Protein AF-A0AAW2CLA1-F1 (afdb_monomer_lite)

pLDDT: mean 70.25, std 22.62, range [31.25, 95.94]

InterPro domains:
  IPR007741 Ribosomal protein/NADH dehydrogenase domain [SM00916] (18-81)
  IPR036249 Thioredoxin-like superfamily [SSF52833] (8-80)
  IPR039927 Large ribosomal subunit protein mL43 [PTHR21396] (4-108)

Structure (mmCIF, N/CA/C/O backbone):
data_AF-A0AAW2CLA1-F1
#
_entry.id   AF-A0AAW2CLA1-F1
#
loop_
_atom_site.group_PDB
_atom_site.id
_atom_site.type_symbol
_atom_site.label_atom_id
_atom_site.label_alt_id
_atom_site.label_comp_id
_atom_site.label_asym_id
_atom_site.label_entity_id
_atom_site.label_seq_id
_atom_site.pdbx_PDB_ins_code
_atom_site.Cartn_x
_atom_site.Cartn_y
_atom_site.Cartn_z
_atom_site.occupancy
_atom_site.B_iso_or_equiv
_atom_site.auth_seq_id
_atom_site.auth_comp_id
_atom_site.auth_asym_id
_atom_site.auth_atom_id
_atom_site.pdbx_PDB_model_num
ATOM 1 N N . MET A 1 1 ? -5.647 -4.558 3.195 1.00 75.75 1 MET A N 1
ATOM 2 C CA . MET A 1 1 ? -6.480 -4.652 4.402 1.00 75.75 1 MET A CA 1
ATOM 3 C C . MET A 1 1 ? -7.899 -4.463 3.924 1.00 75.75 1 MET A C 1
ATOM 5 O O . MET A 1 1 ? -8.171 -3.478 3.249 1.00 75.75 1 MET A O 1
ATOM 9 N N . ALA A 1 2 ? -8.755 -5.448 4.166 1.00 82.81 2 ALA A N 1
ATOM 10 C CA . ALA A 1 2 ? -10.138 -5.416 3.717 1.00 82.81 2 ALA A CA 1
ATOM 11 C C . ALA A 1 2 ? -11.034 -4.943 4.868 1.00 82.81 2 ALA A C 1
ATOM 13 O O . ALA A 1 2 ? -10.837 -5.348 6.014 1.00 82.81 2 ALA A O 1
ATOM 14 N N . LEU A 1 3 ? -12.011 -4.090 4.574 1.00 86.94 3 LEU A N 1
ATOM 15 C CA . LEU A 1 3 ? -13.031 -3.687 5.537 1.00 86.94 3 LEU A CA 1
ATOM 16 C C . LEU A 1 3 ? -14.281 -4.520 5.260 1.00 86.94 3 LEU A C 1
ATOM 18 O O . LEU A 1 3 ? -14.813 -4.469 4.156 1.00 86.94 3 LEU A O 1
ATOM 22 N N . ARG A 1 4 ? -14.726 -5.312 6.246 1.00 89.50 4 ARG A N 1
ATOM 23 C CA . ARG A 1 4 ? -15.859 -6.253 6.099 1.00 89.50 4 ARG A CA 1
ATOM 24 C C . ARG A 1 4 ? -15.689 -7.228 4.917 1.00 89.50 4 ARG A C 1
ATOM 26 O O . ARG A 1 4 ? -16.639 -7.507 4.202 1.00 89.50 4 ARG A O 1
ATOM 33 N N . GLY A 1 5 ? -14.461 -7.696 4.681 1.00 88.56 5 GLY A N 1
ATOM 34 C CA . GLY A 1 5 ? -14.142 -8.597 3.564 1.00 88.56 5 GLY A CA 1
ATOM 35 C C . GLY A 1 5 ? -13.999 -7.915 2.198 1.00 88.56 5 GLY A C 1
ATOM 36 O O . GLY A 1 5 ? -13.593 -8.571 1.247 1.00 88.56 5 GLY A O 1
ATOM 37 N N . VAL A 1 6 ? -14.243 -6.603 2.099 1.00 89.25 6 VAL A N 1
ATOM 38 C CA . VAL A 1 6 ? -14.122 -5.843 0.846 1.00 89.25 6 VAL A CA 1
ATOM 39 C C . VAL A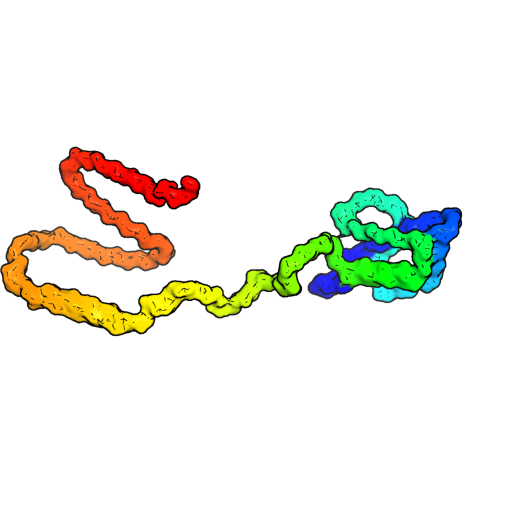 1 6 ? -12.822 -5.046 0.806 1.00 89.25 6 VAL A C 1
ATOM 41 O O . VAL A 1 6 ? -12.484 -4.293 1.730 1.00 89.25 6 VAL A O 1
ATOM 44 N N . TRP A 1 7 ? -12.097 -5.179 -0.297 1.00 88.62 7 TRP A N 1
ATOM 45 C CA . TRP A 1 7 ? -10.878 -4.427 -0.562 1.00 88.62 7 TRP A CA 1
ATOM 46 C C . TRP A 1 7 ? -11.204 -2.982 -0.910 1.00 88.62 7 TRP A C 1
ATOM 48 O O . TRP A 1 7 ? -12.094 -2.710 -1.705 1.00 88.62 7 TRP A O 1
ATOM 58 N N . GLN A 1 8 ? -10.501 -2.049 -0.269 1.00 89.50 8 GLN A N 1
ATOM 59 C CA . GLN A 1 8 ? -10.779 -0.620 -0.432 1.00 89.50 8 GLN A CA 1
ATOM 60 C C . GLN A 1 8 ? -10.019 -0.008 -1.614 1.00 89.50 8 GLN A C 1
ATOM 62 O O . GLN A 1 8 ? -10.486 0.958 -2.207 1.00 89.50 8 GLN A O 1
ATOM 67 N N . LEU A 1 9 ? -8.859 -0.569 -1.969 1.00 89.38 9 LEU A N 1
ATOM 68 C CA . LEU A 1 9 ? -8.102 -0.127 -3.134 1.00 89.38 9 LEU A CA 1
ATOM 69 C C . LEU A 1 9 ? -8.745 -0.699 -4.404 1.00 89.38 9 LEU A C 1
ATOM 71 O O . LEU A 1 9 ? -8.671 -1.903 -4.634 1.00 89.38 9 LEU A O 1
ATOM 75 N N . GLN A 1 10 ? -9.360 0.172 -5.203 1.00 88.62 10 GLN A N 1
ATOM 76 C CA . GLN A 1 10 ? -10.031 -0.196 -6.456 1.00 88.62 10 GLN A CA 1
ATOM 77 C C . GLN A 1 10 ? -9.107 -0.067 -7.666 1.00 88.62 10 GLN A C 1
ATOM 79 O O . GLN A 1 10 ? -9.041 -0.972 -8.492 1.00 88.62 10 GLN A O 1
ATOM 84 N N . LYS A 1 11 ? -8.368 1.045 -7.740 1.00 89.88 11 LYS A N 1
ATOM 85 C CA . LYS A 1 11 ? -7.500 1.377 -8.865 1.00 89.88 11 LYS A CA 1
ATOM 86 C C . LYS A 1 11 ? -6.097 1.722 -8.379 1.00 89.88 11 LYS A C 1
ATOM 88 O O . LYS A 1 11 ? -5.941 2.535 -7.467 1.00 89.88 11 LYS A O 1
ATOM 93 N N . LEU A 1 12 ? -5.085 1.108 -8.984 1.00 90.69 12 LEU A N 1
ATOM 94 C CA . LEU A 1 12 ? -3.679 1.461 -8.811 1.00 90.69 12 LEU A CA 1
ATOM 95 C C . LEU A 1 12 ? -3.179 2.101 -10.102 1.00 90.69 12 LEU A C 1
ATOM 97 O O . LEU A 1 12 ? -3.152 1.462 -11.151 1.00 90.69 12 LEU A O 1
ATOM 101 N N . VAL A 1 13 ? -2.782 3.364 -10.010 1.00 89.25 13 VAL A N 1
ATOM 102 C CA . VAL A 1 13 ? -2.288 4.135 -11.149 1.00 89.25 13 VAL A CA 1
ATOM 103 C C . VAL A 1 13 ? -0.774 4.228 -11.058 1.00 89.25 13 VAL A C 1
ATOM 105 O O . VAL A 1 13 ? -0.243 4.673 -10.039 1.00 89.25 13 VAL A O 1
ATOM 108 N N . VAL A 1 14 ? -0.082 3.800 -12.110 1.00 89.06 14 VAL A N 1
ATOM 109 C CA . VAL A 1 14 ? 1.377 3.885 -12.204 1.00 89.06 14 VAL A CA 1
ATOM 110 C C . VAL A 1 14 ? 1.752 4.866 -13.305 1.00 89.06 14 VAL A C 1
ATOM 112 O O . VAL A 1 14 ? 1.494 4.621 -14.480 1.00 89.06 14 VAL A O 1
ATOM 115 N N . SER A 1 15 ? 2.403 5.957 -12.909 1.00 87.12 15 SER A N 1
ATOM 116 C CA . SER A 1 15 ? 2.932 6.971 -13.821 1.00 87.12 15 SER A CA 1
ATOM 117 C C . SER A 1 15 ? 4.446 6.836 -13.910 1.00 87.12 15 SER A C 1
ATOM 119 O O . SER A 1 15 ? 5.140 6.904 -12.893 1.00 87.12 15 SER A O 1
ATOM 121 N N . TYR A 1 16 ? 4.971 6.677 -15.120 1.00 88.31 16 TYR A N 1
ATOM 122 C CA . TYR A 1 16 ? 6.406 6.613 -15.380 1.00 88.31 16 TYR A CA 1
ATOM 123 C C . TYR A 1 16 ? 6.752 7.375 -16.664 1.00 88.31 16 TYR A C 1
ATOM 125 O O . TYR A 1 16 ? 5.874 7.757 -17.432 1.00 88.31 16 TYR A O 1
ATOM 133 N N . SER A 1 17 ? 8.041 7.640 -16.862 1.00 85.50 17 SER A N 1
ATOM 134 C CA . SER A 1 17 ? 8.585 8.200 -18.101 1.00 85.50 17 SER A CA 1
ATOM 135 C C . SER A 1 17 ? 9.447 7.148 -18.784 1.00 85.50 17 SER A C 1
ATOM 137 O O . SER A 1 17 ? 10.126 6.401 -18.079 1.00 85.50 17 SER A O 1
ATOM 139 N N . ASP A 1 18 ? 9.496 7.126 -20.115 1.00 85.56 18 ASP A N 1
ATOM 140 C CA . ASP A 1 18 ? 10.386 6.225 -20.871 1.00 85.56 18 ASP A CA 1
ATOM 141 C C . ASP A 1 18 ? 11.835 6.728 -20.899 1.00 85.56 18 ASP A C 1
ATOM 143 O O . ASP A 1 18 ? 12.788 5.953 -20.958 1.00 85.56 18 ASP A O 1
ATOM 147 N N . TRP A 1 19 ? 12.006 8.047 -20.783 1.00 81.12 19 TRP A N 1
ATOM 148 C CA . TRP A 1 19 ? 13.299 8.719 -20.807 1.00 81.12 19 TRP A CA 1
ATOM 149 C C . TRP A 1 19 ? 13.674 9.259 -19.417 1.00 81.12 19 TRP A C 1
ATOM 151 O O . TRP A 1 19 ? 12.828 9.779 -18.681 1.00 81.12 19 TRP A O 1
ATOM 161 N N . GLY A 1 20 ? 14.947 9.102 -19.037 1.00 81.19 20 GLY A N 1
ATOM 162 C CA . GLY A 1 20 ? 15.507 9.529 -17.747 1.00 81.19 20 GLY A CA 1
ATOM 163 C C . GLY A 1 20 ? 15.826 8.380 -16.781 1.00 81.19 20 GLY A C 1
ATOM 164 O O . GLY A 1 20 ? 15.191 7.329 -16.807 1.00 81.19 20 GLY A O 1
ATOM 165 N N . GLY A 1 21 ? 16.829 8.573 -15.919 1.00 88.50 21 GLY A N 1
ATOM 166 C CA . GLY A 1 21 ? 17.267 7.551 -14.955 1.00 88.50 21 GLY A CA 1
ATOM 167 C C . GLY A 1 21 ? 16.386 7.444 -13.709 1.00 88.50 21 GLY A C 1
ATOM 168 O O . GLY A 1 21 ? 16.402 6.427 -13.021 1.00 88.50 21 GLY A O 1
ATOM 169 N N . SER A 1 22 ? 15.588 8.471 -13.418 1.00 88.00 22 SER A N 1
ATOM 170 C CA . SER A 1 22 ? 14.876 8.557 -12.146 1.00 88.00 22 SER A CA 1
ATOM 171 C C . SER A 1 22 ? 13.662 7.645 -12.013 1.00 88.00 22 SER A C 1
ATOM 173 O O . SER A 1 22 ? 13.245 7.331 -10.899 1.00 88.00 22 SER A O 1
ATOM 175 N N . SER A 1 23 ? 13.122 7.191 -13.141 1.00 89.56 23 SER A N 1
ATOM 176 C CA . SER A 1 23 ? 12.046 6.204 -13.235 1.00 89.56 23 SER A CA 1
ATOM 177 C C . SER A 1 23 ? 12.566 4.783 -13.500 1.00 89.56 23 SER A C 1
ATOM 179 O O . SER A 1 23 ? 11.776 3.884 -13.776 1.00 89.56 23 SER A O 1
ATOM 181 N N . ARG A 1 24 ? 13.880 4.533 -13.374 1.00 92.50 24 ARG A N 1
ATOM 182 C CA . ARG A 1 24 ? 14.476 3.203 -13.599 1.00 92.50 24 ARG A CA 1
ATOM 183 C C . ARG A 1 24 ? 13.833 2.113 -12.733 1.00 92.50 24 ARG A C 1
ATOM 185 O O . ARG A 1 24 ? 13.487 1.059 -13.253 1.00 92.50 24 ARG A O 1
ATOM 192 N N . GLY A 1 25 ? 13.640 2.374 -11.440 1.00 93.38 25 GLY A N 1
ATOM 193 C CA . GLY A 1 25 ? 13.074 1.380 -10.523 1.00 93.38 25 GLY A CA 1
ATOM 194 C C . GLY A 1 25 ? 11.611 1.048 -10.791 1.00 93.38 25 GLY A C 1
ATOM 195 O O . GLY A 1 25 ? 11.231 -0.117 -10.726 1.00 93.38 25 GLY A O 1
ATOM 196 N N . ILE A 1 26 ? 10.795 2.043 -11.163 1.00 93.38 26 ILE A N 1
ATOM 197 C CA . ILE A 1 26 ? 9.386 1.796 -11.493 1.00 93.38 26 ILE A CA 1
ATOM 198 C C . ILE A 1 26 ? 9.243 1.002 -12.798 1.00 93.38 26 ILE A C 1
ATOM 200 O O . ILE A 1 26 ? 8.400 0.114 -12.860 1.00 93.38 26 ILE A O 1
ATOM 204 N N . ARG A 1 27 ? 10.101 1.239 -13.803 1.00 92.50 27 ARG A N 1
ATOM 205 C CA . ARG A 1 27 ? 10.125 0.423 -15.032 1.00 92.50 27 ARG A CA 1
ATOM 206 C C . ARG A 1 27 ? 10.496 -1.027 -14.732 1.00 92.50 27 ARG A C 1
ATOM 208 O O . ARG A 1 27 ? 9.766 -1.930 -15.122 1.00 92.50 27 ARG A O 1
ATOM 215 N N . ALA A 1 28 ? 11.559 -1.239 -13.953 1.00 94.19 28 ALA A N 1
ATOM 216 C CA . ALA A 1 28 ? 11.955 -2.579 -13.524 1.00 94.19 28 ALA A CA 1
ATOM 217 C C . ALA A 1 28 ? 10.824 -3.286 -12.754 1.00 94.19 28 ALA A C 1
ATOM 219 O O . ALA A 1 28 ? 10.541 -4.453 -13.004 1.00 94.19 28 ALA A O 1
ATOM 220 N N . PHE A 1 29 ? 10.115 -2.568 -11.874 1.00 94.88 29 PHE A N 1
ATOM 221 C CA . PHE A 1 29 ? 8.944 -3.088 -11.163 1.00 94.88 29 PHE A CA 1
ATOM 222 C C . PHE A 1 29 ? 7.799 -3.489 -12.107 1.00 94.88 29 PHE A C 1
ATOM 224 O O . PHE A 1 29 ? 7.139 -4.502 -11.863 1.00 94.88 29 PHE A O 1
ATOM 231 N N . MET A 1 30 ? 7.548 -2.715 -13.168 1.00 92.69 30 MET A N 1
ATOM 232 C CA . MET A 1 30 ? 6.506 -3.028 -14.151 1.00 92.69 30 MET A CA 1
ATOM 233 C C . MET A 1 30 ? 6.783 -4.328 -14.906 1.00 92.69 30 MET A C 1
ATOM 235 O O . MET A 1 30 ? 5.845 -5.073 -15.181 1.00 92.69 30 MET A O 1
ATOM 239 N N . GLU A 1 31 ? 8.047 -4.601 -15.214 1.00 92.38 31 GLU A N 1
ATOM 240 C CA . GLU A 1 31 ? 8.459 -5.810 -15.929 1.00 92.38 31 GLU A CA 1
ATOM 241 C C . GLU A 1 31 ? 8.467 -7.040 -15.014 1.00 92.38 31 GLU A C 1
ATOM 243 O O . GLU A 1 31 ? 7.948 -8.090 -15.388 1.00 92.38 31 GLU A O 1
ATOM 248 N N . SER A 1 32 ? 9.018 -6.922 -13.800 1.00 93.81 32 SER A N 1
ATOM 249 C CA . SER A 1 32 ? 9.245 -8.080 -12.927 1.00 93.81 32 SER A CA 1
ATOM 250 C C . SER A 1 32 ? 8.087 -8.378 -11.971 1.00 93.81 32 SER A C 1
ATOM 252 O O . SER A 1 32 ? 7.646 -9.520 -11.842 1.00 93.81 32 SER A O 1
ATOM 254 N N . HIS A 1 33 ? 7.591 -7.366 -11.260 1.00 93.62 33 HIS A N 1
ATOM 255 C CA . HIS A 1 33 ? 6.754 -7.562 -10.075 1.00 93.62 33 HIS A CA 1
ATOM 256 C C . HIS A 1 33 ? 5.276 -7.261 -10.312 1.00 93.62 33 HIS A C 1
ATOM 258 O O . HIS A 1 33 ? 4.417 -7.866 -9.665 1.00 93.62 33 HIS A O 1
ATOM 264 N N . LEU A 1 34 ? 4.958 -6.341 -11.222 1.00 92.56 34 LEU A N 1
ATOM 265 C CA . LEU A 1 34 ? 3.585 -5.928 -11.506 1.00 92.56 34 LEU A CA 1
ATOM 266 C C . LEU A 1 34 ? 2.696 -7.071 -12.041 1.00 92.56 34 LEU A C 1
ATOM 268 O O . LEU A 1 34 ? 1.556 -7.158 -11.575 1.00 92.56 34 LEU A O 1
ATOM 272 N N . PRO A 1 35 ? 3.161 -7.981 -12.927 1.00 93.31 35 PRO A N 1
ATOM 273 C CA . PRO A 1 35 ? 2.363 -9.129 -13.368 1.00 93.31 35 PRO A CA 1
ATOM 274 C C . PRO A 1 35 ? 1.985 -10.049 -12.199 1.00 93.31 35 PRO A C 1
ATOM 276 O O . PRO A 1 35 ? 0.804 -10.286 -11.946 1.00 93.31 35 PRO A O 1
ATOM 279 N N . ALA A 1 36 ? 2.970 -10.445 -11.387 1.00 93.81 36 ALA A N 1
ATOM 280 C CA . ALA A 1 36 ? 2.746 -11.261 -10.193 1.00 93.81 36 ALA A CA 1
ATOM 281 C C . ALA A 1 36 ? 1.858 -10.552 -9.152 1.00 93.81 36 ALA A C 1
ATOM 283 O O . ALA A 1 36 ? 1.112 -11.187 -8.403 1.00 93.81 36 ALA A O 1
ATOM 284 N N . PHE A 1 37 ? 1.925 -9.220 -9.076 1.00 93.19 37 PHE A N 1
ATOM 285 C CA . PHE A 1 37 ? 1.074 -8.432 -8.189 1.00 93.19 37 PHE A CA 1
ATOM 286 C C . PHE A 1 37 ? -0.393 -8.412 -8.646 1.00 93.19 37 PHE A C 1
ATOM 288 O O . PHE A 1 37 ? -1.286 -8.480 -7.794 1.00 93.19 37 PHE A O 1
ATOM 295 N N . LYS A 1 38 ? -0.640 -8.362 -9.963 1.00 92.25 38 LYS A N 1
ATOM 296 C CA . LYS A 1 38 ? -1.980 -8.457 -10.568 1.00 92.25 38 LYS A CA 1
ATOM 297 C C . LYS A 1 38 ? -2.611 -9.823 -10.329 1.00 92.25 38 LYS A C 1
ATOM 299 O O . LYS A 1 38 ? -3.744 -9.887 -9.864 1.00 92.25 38 LYS A O 1
ATOM 304 N N . GLU A 1 39 ? -1.864 -10.900 -10.558 1.00 93.25 39 GLU A N 1
ATOM 305 C CA . GLU A 1 39 ? -2.345 -12.271 -10.331 1.00 93.25 39 GLU A CA 1
ATOM 306 C C . GLU A 1 39 ? -2.783 -12.494 -8.878 1.00 93.25 39 GLU A C 1
ATOM 308 O O . GLU A 1 39 ? -3.827 -13.086 -8.611 1.00 93.25 39 GLU A O 1
ATOM 313 N N . LYS A 1 40 ? -2.030 -11.943 -7.919 1.00 92.44 40 LYS A N 1
ATOM 314 C CA . LYS A 1 40 ? -2.370 -12.014 -6.489 1.00 92.44 40 LYS A CA 1
ATOM 315 C C . LYS A 1 40 ? -3.583 -11.163 -6.100 1.00 92.44 40 LYS A C 1
ATOM 317 O O . LYS A 1 40 ? -4.134 -11.361 -5.017 1.00 92.44 40 LYS A O 1
ATOM 322 N N . ASN A 1 41 ? -3.969 -10.181 -6.913 1.00 91.62 41 ASN A N 1
ATOM 323 C CA . ASN A 1 41 ? -5.036 -9.231 -6.598 1.00 91.62 41 ASN A CA 1
ATOM 324 C C . ASN A 1 41 ? -5.932 -8.997 -7.832 1.00 91.62 41 ASN A C 1
ATOM 326 O O . ASN A 1 41 ? -5.942 -7.888 -8.365 1.00 91.62 41 ASN A O 1
ATOM 330 N N . PRO A 1 42 ? -6.732 -9.994 -8.259 1.00 88.94 42 PRO A N 1
ATOM 331 C CA . PRO A 1 42 ? -7.532 -9.906 -9.489 1.00 88.94 42 PRO A CA 1
ATOM 332 C C . PRO A 1 42 ? -8.612 -8.813 -9.456 1.00 88.94 42 PRO A C 1
ATOM 334 O O . PRO A 1 42 ? -9.077 -8.353 -10.487 1.00 88.94 42 PRO A O 1
ATOM 337 N N . GLN A 1 43 ? -9.006 -8.375 -8.263 1.00 88.00 43 GLN A N 1
ATOM 338 C CA . GLN A 1 43 ? -9.971 -7.294 -8.039 1.00 88.00 43 GLN A CA 1
ATOM 339 C C . GLN A 1 43 ? -9.425 -5.876 -8.270 1.00 88.00 43 GLN A C 1
ATOM 341 O O . GLN A 1 43 ? -10.192 -4.920 -8.211 1.00 88.00 43 GLN A O 1
ATOM 346 N N . LEU A 1 44 ? -8.107 -5.722 -8.419 1.00 87.69 44 LEU A N 1
ATOM 347 C CA . LEU A 1 44 ? -7.459 -4.421 -8.541 1.00 87.69 44 LEU A CA 1
ATOM 348 C C . LEU A 1 44 ? -7.327 -4.043 -10.017 1.00 87.69 44 LEU A C 1
ATOM 350 O O . LEU A 1 44 ? -6.625 -4.717 -10.771 1.00 87.69 44 LEU A O 1
ATOM 354 N N . GLU A 1 45 ? -7.915 -2.917 -10.411 1.00 87.06 45 GLU A N 1
ATOM 355 C CA . GLU A 1 45 ? -7.650 -2.320 -11.718 1.00 87.06 45 GLU A CA 1
ATOM 356 C C . GLU A 1 45 ? -6.282 -1.629 -11.674 1.00 87.06 45 GLU A C 1
ATOM 358 O O . GLU A 1 45 ? -6.069 -0.694 -10.904 1.00 87.06 45 GLU A O 1
ATOM 363 N N . VAL A 1 46 ? -5.325 -2.080 -12.483 1.00 84.81 46 VAL A N 1
ATOM 364 C CA . VAL A 1 46 ? -4.023 -1.408 -12.597 1.00 84.81 46 VAL A CA 1
ATOM 365 C C . VAL A 1 46 ? -3.968 -0.683 -13.932 1.00 84.81 46 VAL A C 1
ATOM 367 O O . VAL A 1 46 ? -3.945 -1.335 -14.977 1.00 84.81 46 VAL A O 1
ATOM 370 N N . ALA A 1 47 ? -3.915 0.645 -13.884 1.00 81.25 47 ALA A N 1
ATOM 371 C CA . ALA A 1 47 ? -3.828 1.503 -15.059 1.00 81.25 47 ALA A CA 1
ATOM 372 C C . ALA A 1 47 ? -2.463 2.196 -15.130 1.00 81.25 47 ALA A C 1
ATOM 374 O O . ALA A 1 47 ? -1.918 2.651 -14.122 1.00 81.25 47 ALA A O 1
ATOM 375 N N . THR A 1 48 ? -1.924 2.302 -16.337 1.00 75.25 48 THR A N 1
ATOM 376 C CA . THR A 1 48 ? -0.720 3.077 -16.649 1.00 75.25 48 THR A CA 1
ATOM 377 C C . THR A 1 48 ? -1.155 4.381 -17.302 1.00 75.25 48 THR A C 1
ATOM 379 O O . THR A 1 48 ? -1.137 4.512 -18.521 1.00 75.25 48 THR A O 1
ATOM 382 N N . GLU A 1 49 ? -1.647 5.322 -16.502 1.00 71.50 49 GLU A N 1
ATOM 383 C CA . GLU A 1 49 ? -2.171 6.596 -16.998 1.00 71.50 49 GLU A CA 1
ATOM 384 C C . GLU A 1 49 ? -1.712 7.752 -16.114 1.00 71.50 49 GLU A C 1
ATOM 386 O O . GLU A 1 49 ? -1.576 7.616 -14.900 1.00 71.50 49 GLU A O 1
ATOM 391 N N . LEU A 1 50 ? -1.540 8.928 -16.714 1.00 54.91 50 LEU A N 1
ATOM 392 C CA . LEU A 1 50 ? -1.360 10.173 -15.977 1.00 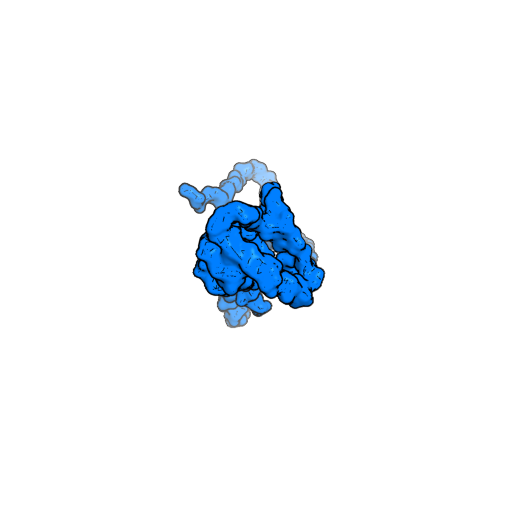54.91 50 LEU A CA 1
ATOM 393 C C . LEU A 1 50 ? -2.737 10.713 -15.556 1.00 54.91 50 LEU A C 1
ATOM 395 O O . LEU A 1 50 ? -3.301 11.581 -16.219 1.00 54.91 50 LEU A O 1
ATOM 399 N N . ILE A 1 51 ? -3.304 10.200 -14.463 1.00 54.88 51 ILE A N 1
ATOM 400 C CA . ILE A 1 51 ? -4.599 10.690 -13.968 1.00 54.88 51 ILE A CA 1
ATOM 401 C C . ILE A 1 51 ? -4.384 11.947 -13.117 1.00 54.88 51 ILE A C 1
ATOM 403 O O . ILE A 1 51 ? -3.660 11.934 -12.123 1.00 54.88 51 ILE A O 1
ATOM 407 N N . ARG A 1 52 ? -5.029 13.052 -13.507 1.00 48.72 52 ARG A N 1
ATOM 408 C CA . ARG A 1 52 ? -5.140 14.271 -12.695 1.00 48.72 52 ARG A CA 1
ATOM 409 C C . ARG A 1 52 ? -6.382 14.176 -11.796 1.00 48.72 52 ARG A C 1
ATOM 411 O O . ARG A 1 52 ? -7.475 14.516 -12.227 1.00 48.72 52 ARG A O 1
ATOM 418 N N . GLY A 1 53 ? -6.178 13.780 -10.540 1.00 46.69 53 GLY A N 1
ATOM 419 C CA . GLY A 1 53 ? -6.935 14.262 -9.379 1.00 46.69 53 GLY A CA 1
ATOM 420 C C . GLY A 1 53 ? -8.369 13.760 -9.187 1.00 46.69 53 GLY A C 1
ATOM 421 O O . GLY A 1 53 ? -9.327 14.476 -9.471 1.00 46.69 53 GLY A O 1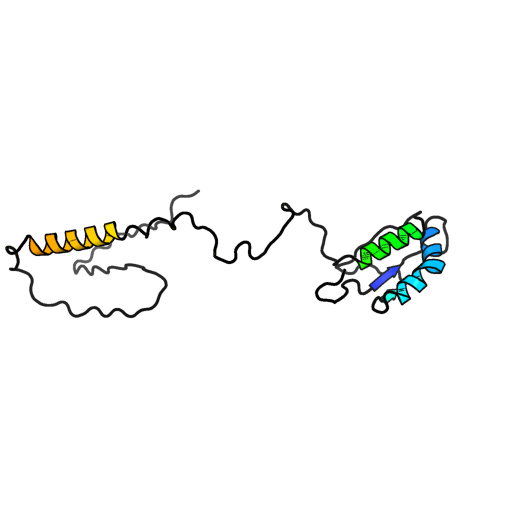
ATOM 422 N N . ASN A 1 54 ? -8.523 12.610 -8.535 1.00 51.59 54 ASN A N 1
ATOM 423 C CA . ASN A 1 54 ? -9.721 12.237 -7.780 1.00 51.59 54 ASN A CA 1
ATOM 424 C C . ASN A 1 54 ? -9.627 12.631 -6.296 1.00 51.59 54 ASN A C 1
ATOM 426 O O . ASN A 1 54 ? -8.560 12.786 -5.705 1.00 51.59 54 ASN A O 1
ATOM 430 N N . LYS A 1 55 ? -10.796 12.752 -5.659 1.00 59.44 55 LYS A N 1
ATOM 431 C CA . LYS A 1 55 ? -10.972 13.347 -4.321 1.00 59.44 55 LYS A CA 1
ATOM 432 C C . LYS A 1 55 ? -10.378 12.538 -3.149 1.00 59.44 55 LYS A C 1
ATOM 434 O O . LYS A 1 55 ? -10.248 13.100 -2.069 1.00 59.44 55 LYS A O 1
ATOM 439 N N . ASN A 1 56 ? -10.000 11.269 -3.345 1.00 66.25 56 ASN A N 1
ATOM 440 C CA . ASN A 1 56 ? -9.462 10.375 -2.300 1.00 66.25 56 ASN A CA 1
ATOM 441 C C . ASN A 1 56 ? -8.178 9.646 -2.748 1.00 66.25 56 ASN A C 1
ATOM 443 O O . ASN A 1 56 ? -7.995 8.458 -2.477 1.00 66.25 56 ASN A O 1
ATOM 447 N N . GLU A 1 57 ? -7.295 10.334 -3.468 1.00 79.81 57 GLU A N 1
ATOM 448 C CA . GLU A 1 57 ? -6.046 9.746 -3.958 1.00 79.81 57 GLU A CA 1
ATOM 449 C C . GLU A 1 57 ? -4.928 9.800 -2.915 1.00 79.81 57 GLU A C 1
ATOM 451 O O . GLU A 1 57 ? -4.728 10.798 -2.223 1.00 79.81 57 GLU A O 1
ATOM 456 N N . TRP A 1 58 ? -4.170 8.708 -2.827 1.00 81.12 58 TRP A N 1
ATOM 457 C CA . TRP A 1 58 ? -2.919 8.649 -2.084 1.00 81.12 58 TRP A CA 1
ATOM 458 C C . TRP A 1 58 ? -1.780 8.619 -3.083 1.00 81.12 58 TRP A C 1
ATOM 460 O O . TRP A 1 58 ? -1.563 7.616 -3.760 1.00 81.12 58 TRP A O 1
ATOM 470 N N . VAL A 1 59 ? -1.060 9.731 -3.167 1.00 86.69 59 VAL A N 1
ATOM 471 C CA . VAL A 1 59 ? 0.066 9.873 -4.083 1.00 86.69 59 VAL A CA 1
ATOM 472 C C . VAL A 1 59 ? 1.350 9.588 -3.319 1.00 86.69 59 VAL A C 1
ATOM 474 O O . VAL A 1 59 ? 1.632 10.213 -2.297 1.00 86.69 59 VAL A O 1
ATOM 477 N N . VAL A 1 60 ? 2.127 8.629 -3.816 1.00 89.69 60 VAL A N 1
ATOM 478 C CA . VAL A 1 60 ? 3.453 8.300 -3.293 1.00 89.69 60 VAL A CA 1
ATOM 479 C C . VAL A 1 60 ? 4.464 8.557 -4.399 1.00 89.69 60 VAL A C 1
ATOM 481 O O . VAL A 1 60 ? 4.329 8.036 -5.503 1.00 89.69 60 VAL A O 1
ATOM 484 N N . CYS A 1 61 ? 5.477 9.368 -4.108 1.00 90.44 61 CYS A N 1
ATOM 485 C CA . CYS A 1 61 ? 6.580 9.603 -5.032 1.00 90.44 61 CYS A CA 1
ATOM 486 C C . CYS A 1 61 ? 7.545 8.414 -4.995 1.00 90.44 61 CYS A C 1
ATOM 488 O O . CYS A 1 61 ? 8.010 8.042 -3.922 1.00 90.44 61 CYS A O 1
ATOM 490 N N . VAL A 1 62 ? 7.882 7.867 -6.165 1.00 91.88 62 VAL A N 1
ATOM 491 C CA . VAL A 1 62 ? 8.723 6.662 -6.313 1.00 91.88 62 VAL A CA 1
ATOM 492 C C . VAL A 1 62 ? 10.025 6.973 -7.073 1.00 91.88 62 VAL A C 1
ATOM 494 O O . VAL A 1 62 ? 10.535 6.194 -7.873 1.00 91.88 62 VAL A O 1
ATOM 497 N N . LYS A 1 63 ? 10.544 8.191 -6.901 1.00 91.56 63 LYS A N 1
ATOM 498 C CA . LYS A 1 63 ? 11.710 8.682 -7.646 1.00 91.56 63 LYS A CA 1
ATOM 499 C C . LYS A 1 63 ? 12.987 8.015 -7.127 1.00 91.56 63 LYS A C 1
ATOM 501 O O . LYS A 1 63 ? 13.255 8.109 -5.936 1.00 91.56 63 LYS A O 1
ATOM 506 N N . ASN A 1 64 ? 13.797 7.446 -8.024 1.00 92.88 64 ASN A N 1
ATOM 507 C CA . ASN A 1 64 ? 15.086 6.805 -7.712 1.00 92.88 64 ASN A CA 1
ATOM 508 C C . ASN A 1 64 ? 15.007 5.656 -6.685 1.00 92.88 64 ASN A C 1
ATOM 510 O O . ASN A 1 64 ? 16.017 5.348 -6.063 1.00 92.88 64 ASN A O 1
ATOM 514 N N . MET A 1 65 ? 13.836 5.053 -6.489 1.00 94.62 65 MET A N 1
ATOM 515 C CA . MET A 1 65 ? 13.675 3.899 -5.600 1.00 94.62 65 MET A CA 1
ATOM 516 C C . MET A 1 65 ? 14.001 2.602 -6.331 1.00 94.62 65 MET A C 1
ATOM 518 O O . MET A 1 65 ? 13.905 2.546 -7.560 1.00 94.62 65 MET A O 1
ATOM 522 N N . ASP A 1 66 ? 14.330 1.561 -5.577 1.00 95.31 66 ASP A N 1
ATOM 523 C CA . ASP A 1 66 ? 14.515 0.214 -6.116 1.00 95.31 66 ASP A CA 1
ATOM 524 C C . ASP A 1 66 ? 13.167 -0.497 -6.341 1.00 95.31 66 ASP A C 1
ATOM 526 O O . ASP A 1 66 ? 12.175 -0.183 -5.673 1.00 95.31 66 ASP A O 1
ATOM 530 N N . PRO A 1 67 ? 13.085 -1.466 -7.275 1.00 95.50 67 PRO A N 1
ATOM 531 C CA . PRO A 1 67 ? 11.830 -2.150 -7.603 1.00 95.50 67 PRO A CA 1
ATOM 532 C C . PRO A 1 67 ? 11.183 -2.854 -6.396 1.00 95.50 67 PRO A C 1
ATOM 534 O O . PRO A 1 67 ? 9.954 -2.922 -6.306 1.00 95.50 67 PRO A O 1
ATOM 537 N N . GLU A 1 68 ? 11.982 -3.325 -5.437 1.00 95.56 68 GLU A N 1
ATOM 538 C CA . GLU A 1 68 ? 11.490 -3.932 -4.194 1.00 95.56 68 GLU A CA 1
ATOM 539 C C . GLU A 1 68 ? 10.841 -2.901 -3.258 1.00 95.56 68 GLU A C 1
ATOM 541 O O . GLU A 1 68 ? 9.787 -3.157 -2.668 1.00 95.56 68 GLU A O 1
ATOM 546 N N . GLU A 1 69 ? 11.416 -1.700 -3.163 1.00 95.50 69 GLU A N 1
ATOM 547 C CA . GLU A 1 69 ? 10.839 -0.597 -2.391 1.00 95.50 69 GLU A CA 1
ATOM 548 C C . GLU A 1 69 ? 9.515 -0.140 -3.010 1.00 95.50 69 GLU A C 1
ATOM 550 O O . GLU A 1 69 ? 8.529 0.091 -2.300 1.00 95.50 69 GLU A O 1
ATOM 555 N N . VAL A 1 70 ? 9.446 -0.088 -4.345 1.00 95.31 70 VAL A N 1
ATOM 556 C CA . VAL A 1 70 ? 8.199 0.183 -5.074 1.00 95.31 70 VAL A CA 1
ATOM 557 C C . VAL A 1 70 ? 7.127 -0.849 -4.723 1.00 95.31 70 VAL A C 1
ATOM 559 O O . VAL A 1 70 ? 5.989 -0.479 -4.417 1.00 95.31 70 VAL A O 1
ATOM 562 N N . LEU A 1 71 ? 7.483 -2.138 -4.706 1.00 94.94 71 LEU A N 1
ATOM 563 C CA . LEU A 1 71 ? 6.572 -3.216 -4.317 1.00 94.94 71 LEU A CA 1
ATOM 564 C C . LEU A 1 71 ? 6.084 -3.049 -2.876 1.00 94.94 71 LEU A C 1
ATOM 566 O O . LEU A 1 71 ? 4.895 -3.254 -2.596 1.00 94.94 71 LEU A O 1
ATOM 570 N N . LEU A 1 72 ? 6.965 -2.647 -1.960 1.00 95.94 72 LEU A N 1
ATOM 571 C CA . LEU A 1 72 ? 6.595 -2.358 -0.578 1.00 95.94 72 LEU A CA 1
ATOM 572 C C . LEU A 1 72 ? 5.574 -1.214 -0.511 1.00 95.94 72 LEU A C 1
ATOM 574 O O . LEU A 1 72 ? 4.571 -1.322 0.203 1.00 95.94 72 LEU A O 1
ATOM 578 N N . HIS A 1 73 ? 5.775 -0.143 -1.279 1.00 94.81 73 HIS A N 1
ATOM 579 C CA . HIS A 1 73 ? 4.825 0.966 -1.367 1.00 94.81 73 HIS A CA 1
ATOM 580 C C . HIS A 1 73 ? 3.484 0.546 -1.983 1.00 94.81 73 HIS A C 1
ATOM 582 O O . HIS A 1 73 ? 2.436 0.856 -1.409 1.00 94.81 73 HIS A O 1
ATOM 588 N N . ALA A 1 74 ? 3.487 -0.227 -3.071 1.00 93.50 74 ALA A N 1
ATOM 589 C CA . ALA A 1 74 ? 2.271 -0.780 -3.670 1.00 93.50 74 ALA A CA 1
ATOM 590 C C . ALA A 1 74 ? 1.507 -1.676 -2.677 1.00 93.50 74 ALA A C 1
ATOM 592 O O . ALA A 1 74 ? 0.285 -1.579 -2.535 1.00 93.50 74 ALA A O 1
ATOM 593 N N . THR A 1 75 ? 2.231 -2.488 -1.905 1.00 93.94 75 THR A N 1
ATOM 594 C CA . THR A 1 75 ? 1.658 -3.341 -0.855 1.00 93.94 75 THR A CA 1
ATOM 595 C C . THR A 1 75 ? 1.064 -2.512 0.283 1.00 93.94 75 THR A C 1
ATOM 597 O O . THR A 1 75 ? -0.020 -2.834 0.777 1.00 93.94 75 THR A O 1
ATOM 600 N N . ARG A 1 76 ? 1.720 -1.414 0.684 1.00 93.94 76 ARG A N 1
ATOM 601 C CA . ARG A 1 76 ? 1.186 -0.460 1.672 1.00 93.94 76 ARG A CA 1
ATOM 602 C C . ARG A 1 76 ? -0.103 0.191 1.179 1.00 93.94 76 ARG A C 1
ATOM 604 O O . ARG A 1 76 ? -1.066 0.219 1.940 1.00 93.94 76 ARG A O 1
ATOM 611 N N . LEU A 1 77 ? -0.155 0.637 -0.078 1.00 91.62 77 LEU A N 1
ATOM 612 C CA . LEU A 1 77 ? -1.360 1.221 -0.682 1.00 91.62 77 LEU A CA 1
ATOM 613 C C . LEU A 1 77 ? -2.509 0.213 -0.737 1.00 91.62 77 LEU A C 1
ATOM 615 O O . LEU A 1 77 ? -3.617 0.511 -0.298 1.00 91.62 77 LEU A O 1
ATOM 619 N N . ARG A 1 78 ? -2.231 -1.022 -1.161 1.00 91.75 78 ARG A N 1
ATOM 620 C CA . ARG A 1 78 ? -3.199 -2.131 -1.130 1.00 91.75 78 ARG A CA 1
ATOM 621 C C . ARG A 1 78 ? -3.666 -2.450 0.290 1.00 91.75 78 ARG A C 1
ATOM 623 O O . ARG A 1 78 ? -4.785 -2.924 0.510 1.00 91.75 78 ARG A O 1
ATOM 630 N N . ASN A 1 79 ? -2.807 -2.213 1.276 1.00 91.81 79 ASN A N 1
ATOM 631 C CA . ASN A 1 79 ? -3.130 -2.399 2.679 1.00 91.81 79 ASN A CA 1
ATOM 632 C C . ASN A 1 79 ? -3.795 -1.198 3.355 1.00 91.81 79 ASN A C 1
ATOM 634 O O . ASN A 1 79 ? -4.307 -1.366 4.459 1.00 91.81 79 ASN A O 1
ATOM 638 N N . ALA A 1 80 ? -3.872 -0.047 2.698 1.00 89.56 80 ALA A N 1
ATOM 639 C CA . ALA A 1 80 ? -4.528 1.132 3.234 1.00 89.56 80 ALA A CA 1
ATOM 640 C C . ALA A 1 80 ? -6.060 1.051 3.097 1.00 89.56 80 ALA A C 1
ATOM 642 O O . ALA A 1 80 ? -6.603 0.396 2.211 1.00 89.56 80 ALA A O 1
ATOM 643 N N . LEU A 1 81 ? -6.762 1.757 3.989 1.00 87.81 81 LEU A N 1
ATOM 644 C CA . LEU A 1 81 ? -8.223 1.915 3.947 1.00 87.81 81 LEU A CA 1
ATOM 645 C C . LEU A 1 81 ? -8.668 3.185 3.200 1.00 87.81 81 LEU A C 1
ATOM 647 O O . LEU A 1 81 ? -9.862 3.412 3.059 1.00 87.81 81 LEU A O 1
ATOM 651 N N . GLY A 1 82 ? -7.734 4.056 2.807 1.00 86.69 82 GLY A N 1
ATOM 652 C CA . GLY A 1 82 ? -8.031 5.336 2.150 1.00 86.69 82 GLY A CA 1
ATOM 653 C C . GLY A 1 82 ? -8.457 6.480 3.083 1.00 86.69 82 GLY A C 1
ATOM 654 O O . GLY A 1 82 ? -8.610 7.608 2.627 1.00 86.69 82 GLY A O 1
ATOM 655 N N . ARG A 1 83 ? -8.604 6.249 4.397 1.00 86.81 83 ARG A N 1
ATOM 656 C CA . ARG A 1 83 ? -8.919 7.309 5.378 1.00 86.81 83 ARG A CA 1
ATOM 657 C C . ARG A 1 83 ? -7.707 8.192 5.651 1.00 86.81 83 ARG A C 1
ATOM 659 O O . ARG A 1 83 ? -6.646 7.660 5.956 1.00 86.81 83 ARG A O 1
ATOM 666 N N . LYS A 1 84 ? -7.879 9.517 5.647 1.00 86.50 84 LYS A N 1
ATOM 667 C CA . LYS A 1 84 ? -6.810 10.475 5.973 1.00 86.50 84 LYS A CA 1
ATOM 668 C C . LYS A 1 84 ? -6.118 10.107 7.291 1.00 86.50 84 LYS A C 1
ATOM 670 O O . LYS A 1 84 ? -6.786 9.884 8.301 1.00 86.50 84 LYS A O 1
ATOM 675 N N . VAL A 1 85 ? -4.785 10.067 7.277 1.00 88.12 85 VAL A N 1
ATOM 676 C CA . VAL A 1 85 ? -3.990 9.843 8.490 1.00 88.12 85 VAL A CA 1
ATOM 677 C C . VAL A 1 85 ? -4.133 11.065 9.385 1.00 88.12 85 VAL A C 1
ATOM 679 O O . VAL A 1 85 ? -3.706 12.162 9.032 1.00 88.12 85 VAL A O 1
ATOM 682 N N . VAL A 1 86 ? -4.763 10.873 10.538 1.00 90.00 86 VAL A N 1
ATOM 683 C CA . VAL A 1 86 ? -4.934 11.900 11.565 1.00 90.00 86 VAL A CA 1
ATOM 684 C C . VAL A 1 86 ? -4.238 11.417 12.828 1.00 90.00 86 VAL A C 1
ATOM 686 O O . VAL A 1 86 ? -4.328 10.242 13.185 1.00 90.00 86 VAL A O 1
ATOM 689 N N . LYS A 1 87 ? -3.539 12.326 13.513 1.00 93.19 87 LYS A N 1
ATOM 690 C CA . LYS A 1 87 ? -2.955 12.039 14.822 1.00 93.19 87 LYS A CA 1
ATOM 691 C C . LYS A 1 87 ? -4.087 11.785 15.820 1.00 93.19 87 LYS A C 1
ATOM 693 O O . LYS A 1 87 ? -4.816 12.706 16.180 1.00 93.19 87 LYS A O 1
ATOM 698 N N . LEU A 1 88 ? -4.235 10.540 16.258 1.00 89.94 88 LEU A N 1
ATOM 699 C CA . LEU A 1 88 ? -5.164 10.187 17.329 1.00 89.94 88 LEU A CA 1
ATOM 700 C C . LEU A 1 88 ? -4.564 10.603 18.678 1.00 89.94 88 LEU A C 1
ATOM 702 O O . LEU A 1 88 ? -3.360 10.460 18.891 1.00 89.94 88 LEU A O 1
ATOM 706 N N . ARG A 1 89 ? -5.394 11.127 19.589 1.00 91.62 89 ARG A N 1
ATOM 707 C CA . ARG A 1 89 ? -4.959 11.472 20.958 1.00 91.62 89 ARG A CA 1
ATOM 708 C C . ARG A 1 89 ? -4.757 10.214 21.805 1.00 91.62 89 ARG A C 1
ATOM 710 O O . ARG A 1 89 ? -3.803 10.134 22.566 1.00 91.62 89 ARG A O 1
ATOM 717 N N . THR A 1 90 ? -5.642 9.235 21.641 1.00 92.56 90 THR A N 1
ATOM 718 C CA . THR A 1 90 ? -5.627 7.951 22.345 1.00 92.56 90 THR A CA 1
ATOM 719 C C . THR A 1 90 ? -5.345 6.806 21.375 1.00 92.56 90 THR A C 1
ATOM 721 O O . THR A 1 90 ? -5.681 6.874 20.193 1.00 92.56 90 THR A O 1
ATOM 724 N N . ARG A 1 91 ? -4.724 5.727 21.875 1.00 90.44 91 ARG A N 1
ATOM 725 C CA . ARG A 1 91 ? -4.440 4.519 21.076 1.00 90.44 91 ARG A CA 1
ATOM 726 C C . ARG A 1 91 ? -5.720 3.781 20.669 1.00 90.44 91 ARG A C 1
ATOM 728 O O . ARG A 1 91 ? -5.775 3.224 19.579 1.00 90.44 91 ARG A O 1
ATOM 735 N N . HIS A 1 92 ? -6.723 3.761 21.543 1.00 90.75 92 HIS A N 1
ATOM 736 C CA . HIS A 1 92 ? -8.008 3.113 21.308 1.00 90.75 92 HIS A CA 1
ATOM 737 C C . HIS A 1 92 ? -9.112 4.168 21.185 1.00 90.75 92 HIS A C 1
ATOM 739 O O . HIS A 1 92 ? -9.143 5.150 21.929 1.00 90.75 92 HIS A O 1
ATOM 745 N N . VAL A 1 93 ? -10.005 3.956 20.219 1.00 88.75 93 VAL A N 1
ATOM 746 C CA . VAL A 1 93 ? -11.216 4.754 20.019 1.00 88.75 93 VAL A CA 1
ATOM 747 C C . VAL A 1 93 ? -12.380 3.777 19.978 1.00 88.75 93 VAL A C 1
ATOM 749 O O . VAL A 1 93 ? -12.511 3.003 19.030 1.00 88.75 93 VAL A O 1
ATOM 752 N N . THR A 1 94 ? -13.214 3.812 21.011 1.00 91.69 94 THR A N 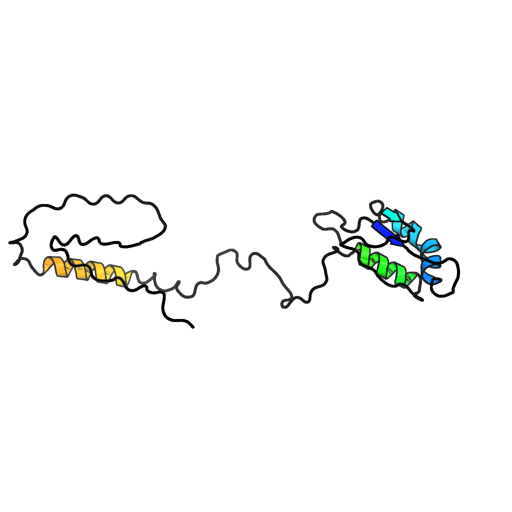1
ATOM 753 C CA . THR A 1 94 ? -14.382 2.940 21.141 1.00 91.69 94 THR A CA 1
ATOM 754 C C . THR A 1 94 ? -15.629 3.810 21.151 1.00 91.69 94 THR A C 1
ATOM 756 O O . THR A 1 94 ? -15.684 4.800 21.871 1.00 91.69 94 THR A O 1
ATOM 759 N N . LYS A 1 95 ? -16.636 3.459 20.343 1.00 90.88 95 LYS A N 1
ATOM 760 C CA . LYS A 1 95 ? -17.921 4.183 20.330 1.00 90.88 95 LYS A CA 1
ATOM 761 C C . LYS A 1 95 ? -18.756 3.921 21.586 1.00 90.88 95 LYS A C 1
ATOM 763 O O . LYS A 1 95 ? -19.510 4.786 22.004 1.00 90.88 95 LYS A O 1
ATOM 768 N N . HIS A 1 96 ? -18.600 2.735 22.167 1.00 91.38 96 HIS A N 1
ATOM 769 C CA . HIS A 1 96 ? -19.314 2.275 23.354 1.00 91.38 96 HIS A CA 1
ATOM 770 C C . HIS A 1 96 ? -18.286 1.932 24.440 1.00 91.38 96 HIS A C 1
ATOM 772 O O . HIS A 1 96 ? -17.774 0.813 24.448 1.00 91.38 96 HIS A O 1
ATOM 778 N N . PRO A 1 97 ? -17.891 2.902 25.284 1.00 89.31 97 PRO A N 1
ATOM 779 C CA . PRO A 1 97 ? -16.856 2.685 26.295 1.00 89.31 97 PRO A CA 1
ATOM 780 C C . PRO A 1 97 ? -17.300 1.730 27.411 1.00 89.31 97 PRO A C 1
ATOM 782 O O . PRO A 1 97 ? -16.456 1.052 27.988 1.00 89.31 97 PRO A O 1
ATOM 785 N N . SER A 1 98 ? -18.601 1.642 27.693 1.00 91.44 98 SER A N 1
ATOM 786 C CA . SER A 1 98 ? -19.167 0.732 28.687 1.00 91.44 98 SER A CA 1
ATOM 787 C C . SER A 1 98 ? -20.379 -0.020 28.139 1.00 91.44 98 SER A C 1
ATOM 789 O O . SER A 1 98 ? -21.057 0.438 27.219 1.00 91.44 98 SER A O 1
ATOM 791 N N . VAL A 1 99 ? -20.622 -1.206 28.704 1.00 91.69 99 VAL A N 1
ATOM 792 C CA . VAL A 1 99 ? -21.772 -2.068 28.374 1.00 91.69 99 VAL A CA 1
ATOM 793 C C . VAL A 1 99 ? -22.891 -1.923 29.411 1.00 91.69 99 VAL A C 1
ATOM 795 O O . VAL A 1 99 ? -24.060 -1.974 29.055 1.00 91.69 99 VAL A O 1
ATOM 798 N N . GLN A 1 100 ? -22.537 -1.713 30.684 1.00 89.31 100 GLN A N 1
ATOM 799 C CA . GLN A 1 100 ? -23.472 -1.652 31.818 1.00 89.31 100 GLN A CA 1
ATOM 800 C C . GLN A 1 100 ? -23.923 -0.227 32.180 1.00 89.31 100 GLN A C 1
ATOM 802 O O . GLN A 1 100 ? -24.778 -0.062 33.039 1.00 89.31 100 GLN A O 1
ATOM 807 N N . GLY A 1 101 ? -23.356 0.794 31.534 1.00 85.00 101 GLY A N 1
ATOM 808 C CA . GLY A 1 101 ? -23.560 2.199 31.888 1.00 85.00 101 GLY A CA 1
ATOM 809 C C . GLY A 1 101 ? -22.253 2.888 32.263 1.00 85.00 101 GLY A C 1
ATOM 810 O O . GLY A 1 101 ? -21.226 2.244 32.489 1.00 85.00 101 GLY A O 1
ATOM 811 N N . LEU A 1 102 ? -22.248 4.216 32.214 1.00 84.81 102 LEU A N 1
ATOM 812 C CA . LEU A 1 102 ? -21.176 5.007 32.813 1.00 84.81 102 LEU A CA 1
ATOM 813 C C . LEU A 1 102 ? -21.499 5.169 34.296 1.00 84.81 102 LEU A C 1
ATOM 815 O O . LEU A 1 102 ? -22.666 5.270 34.661 1.00 84.81 102 LEU A O 1
ATOM 819 N N . VAL A 1 103 ? -20.472 5.168 35.140 1.00 84.44 103 VAL A N 1
ATOM 820 C CA . VAL A 1 103 ? -20.665 5.446 36.564 1.00 84.44 103 VAL A CA 1
ATOM 821 C C . VAL A 1 103 ? -21.044 6.918 36.695 1.00 84.44 103 VAL A C 1
ATOM 823 O O . VAL A 1 103 ? -20.223 7.793 36.415 1.00 84.44 103 VAL A O 1
ATOM 826 N N . GLU A 1 104 ? -22.291 7.183 37.075 1.00 80.00 104 GLU A N 1
ATOM 827 C CA . GLU A 1 104 ? -22.735 8.522 37.452 1.00 80.00 104 GLU A CA 1
ATOM 828 C C . GLU A 1 104 ? -22.366 8.792 38.921 1.00 80.00 104 GLU A C 1
ATOM 830 O O . GLU A 1 104 ? -22.556 7.917 39.766 1.00 80.00 104 GLU A O 1
ATOM 835 N N . PRO A 1 105 ? -21.847 9.987 39.257 1.00 76.31 105 PRO A N 1
ATOM 836 C CA . PRO A 1 105 ? -21.351 10.287 40.603 1.00 76.31 105 PRO A CA 1
ATOM 837 C C . PRO A 1 105 ? -22.443 10.388 41.684 1.00 76.31 105 PRO A C 1
ATOM 839 O O . PRO A 1 105 ? -22.106 10.421 42.859 1.00 76.31 105 PRO A O 1
ATOM 842 N N . TYR A 1 106 ? -23.727 10.418 41.316 1.00 65.69 106 TYR A N 1
ATOM 843 C CA . TYR A 1 106 ? -24.854 10.602 42.247 1.00 65.69 106 TYR A CA 1
ATOM 844 C C . TYR A 1 106 ? -25.625 9.307 42.554 1.00 65.69 106 TYR A C 1
ATOM 846 O O . TYR A 1 106 ? -26.732 9.344 43.082 1.00 65.69 106 TYR A O 1
ATOM 854 N N . PHE A 1 107 ? -25.069 8.140 42.219 1.00 57.22 107 PHE A N 1
ATOM 855 C CA . PHE A 1 107 ? -25.816 6.880 42.300 1.00 57.22 107 PHE A CA 1
ATOM 856 C C . PHE A 1 107 ? -25.909 6.265 43.713 1.00 57.22 107 PHE A C 1
ATOM 858 O O . PHE A 1 107 ? -26.614 5.277 43.900 1.00 57.22 107 PHE A O 1
ATOM 865 N N . GLU A 1 108 ? -25.233 6.829 44.718 1.00 57.94 108 GLU A N 1
ATOM 866 C CA . GLU A 1 108 ? -25.261 6.316 46.101 1.00 57.94 108 GLU A CA 1
ATOM 867 C C . GLU A 1 108 ? -26.381 6.905 46.980 1.00 57.94 108 GLU A C 1
ATOM 869 O O . GLU A 1 108 ? -26.629 6.393 48.068 1.00 57.94 108 GLU A O 1
ATOM 874 N N . GLU A 1 109 ? -27.122 7.919 46.524 1.00 54.78 109 GLU A N 1
ATOM 875 C CA . GLU A 1 109 ? -28.063 8.661 47.388 1.00 54.78 109 GLU A CA 1
ATOM 876 C C . GLU A 1 109 ? -29.445 7.997 47.584 1.00 54.78 109 GLU A C 1
ATOM 878 O O . GLU A 1 109 ? -30.268 8.500 48.346 1.00 54.78 109 GLU A O 1
ATOM 883 N N . LEU A 1 110 ? -29.727 6.854 46.947 1.00 54.38 110 LEU A N 1
ATOM 884 C CA . LEU A 1 110 ? -31.051 6.203 46.989 1.00 54.38 110 LEU A CA 1
ATOM 885 C C . LEU A 1 110 ? -31.058 4.804 47.623 1.00 54.38 110 LEU A C 1
ATOM 887 O O . LEU A 1 110 ? -31.937 4.004 47.313 1.00 54.38 110 LEU A O 1
ATOM 891 N N . ASN A 1 111 ? -30.116 4.490 48.518 1.00 56.53 111 ASN A N 1
ATOM 892 C CA . ASN A 1 111 ? -30.120 3.205 49.240 1.00 56.53 111 ASN A CA 1
ATOM 893 C C . ASN A 1 111 ? -30.357 3.297 50.752 1.00 56.53 111 ASN A C 1
ATOM 895 O O . ASN A 1 111 ? -30.387 2.270 51.434 1.00 56.53 111 ASN A O 1
ATOM 899 N N . ASP A 1 112 ? -30.657 4.482 51.277 1.00 53.28 112 ASP A N 1
ATOM 900 C CA . ASP A 1 112 ? -31.083 4.620 52.665 1.00 53.28 112 ASP A CA 1
ATOM 901 C C . ASP A 1 112 ? -32.585 4.304 52.809 1.00 53.28 112 ASP A C 1
ATOM 903 O O . ASP A 1 112 ? -33.411 5.175 53.090 1.00 53.28 112 ASP A O 1
ATOM 907 N N . CYS A 1 113 ? -32.964 3.025 52.690 1.00 55.09 113 CYS A N 1
ATOM 908 C CA . CYS A 1 113 ? -34.311 2.536 53.049 1.00 55.09 113 CYS A CA 1
ATOM 909 C C . CYS A 1 113 ? -34.737 2.959 54.472 1.00 55.09 113 CYS A C 1
ATOM 911 O O . CYS A 1 113 ? -35.926 3.071 54.768 1.00 55.09 113 CYS A O 1
ATOM 913 N N . ASN A 1 114 ? -33.772 3.251 55.349 1.00 57.53 114 ASN A N 1
ATOM 914 C CA . ASN A 1 114 ? -34.030 3.761 56.692 1.00 57.53 114 ASN A CA 1
ATOM 915 C C . ASN A 1 114 ? -34.488 5.227 56.709 1.00 57.53 114 ASN A C 1
ATOM 917 O O . ASN A 1 114 ? -35.293 5.586 57.564 1.00 57.53 114 ASN A O 1
ATOM 921 N N . GLN A 1 115 ? -34.046 6.078 55.777 1.00 57.56 115 GLN A N 1
ATOM 922 C CA . GLN A 1 115 ? -34.461 7.486 55.756 1.00 57.56 115 GLN A CA 1
ATOM 923 C C . GLN A 1 115 ? -35.924 7.646 55.317 1.00 57.56 115 GLN A C 1
ATOM 925 O O . GLN A 1 115 ? -36.668 8.402 55.943 1.00 57.56 115 GLN A O 1
ATOM 930 N N . LEU A 1 116 ? -36.376 6.874 54.320 1.00 57.94 116 LEU A N 1
ATOM 931 C CA . LEU A 1 116 ? -37.777 6.883 53.877 1.00 57.94 116 LEU A CA 1
ATOM 932 C C . LEU A 1 116 ? -38.730 6.303 54.937 1.00 57.94 116 LEU A C 1
ATOM 934 O O . LEU A 1 116 ? -39.788 6.881 55.185 1.00 57.94 116 LEU A O 1
ATOM 938 N N . CYS A 1 117 ? -38.343 5.220 55.621 1.00 55.53 117 CYS A N 1
ATOM 939 C CA . CYS A 1 117 ? -39.128 4.659 56.728 1.00 55.53 117 CYS A CA 1
ATOM 940 C C . CYS A 1 117 ? -39.208 5.611 57.934 1.00 55.53 117 CYS A C 1
ATOM 942 O O . CYS A 1 117 ? -40.262 5.719 58.563 1.00 55.53 117 CYS A O 1
ATOM 944 N N . ASN A 1 118 ? -38.134 6.345 58.240 1.00 60.66 118 ASN A N 1
ATOM 945 C CA . ASN A 1 118 ? -38.127 7.325 59.329 1.00 60.66 118 ASN A CA 1
ATOM 946 C C . ASN A 1 118 ? -38.989 8.560 59.009 1.00 60.66 118 ASN A C 1
ATOM 948 O O . ASN A 1 118 ? -39.709 9.035 59.886 1.00 60.66 118 ASN A O 1
ATOM 952 N N . LEU A 1 119 ? -38.991 9.034 57.758 1.00 62.59 119 LEU A N 1
ATOM 953 C CA . LEU A 1 119 ? -39.880 10.109 57.292 1.00 62.59 119 LEU A CA 1
ATOM 954 C C . LEU A 1 119 ? -41.356 9.689 57.285 1.00 62.59 119 LEU A C 1
ATOM 956 O O . LEU A 1 119 ? -42.212 10.450 57.737 1.00 62.59 119 LEU A O 1
ATOM 960 N N . ALA A 1 120 ? -41.660 8.470 56.834 1.00 62.38 120 ALA A N 1
ATOM 961 C CA . ALA A 1 120 ? -43.020 7.933 56.855 1.00 62.38 120 ALA A CA 1
ATOM 962 C C . ALA A 1 120 ? -43.557 7.783 58.292 1.00 62.38 120 ALA A C 1
ATOM 964 O O . ALA A 1 120 ? -44.691 8.173 58.573 1.00 62.38 120 ALA A O 1
ATOM 965 N N . ASN A 1 121 ? -42.726 7.303 59.224 1.00 62.47 121 ASN A N 1
ATOM 966 C CA . ASN A 1 121 ? -43.091 7.199 60.638 1.00 62.47 121 ASN A CA 1
ATOM 967 C C . ASN A 1 121 ? -43.234 8.573 61.318 1.00 62.47 121 ASN A C 1
ATOM 969 O O . ASN A 1 121 ? -44.130 8.742 62.145 1.00 62.47 121 ASN A O 1
ATOM 973 N N . ALA A 1 122 ? -42.411 9.565 60.957 1.00 64.81 122 ALA A N 1
ATOM 974 C CA . ALA A 1 122 ? -42.519 10.938 61.463 1.00 64.81 122 ALA A CA 1
ATOM 975 C C . ALA A 1 122 ? -43.786 11.664 60.968 1.00 64.81 122 ALA A C 1
ATOM 977 O O . ALA A 1 122 ? -44.411 12.409 61.722 1.00 64.81 122 ALA A O 1
ATOM 978 N N . LEU A 1 123 ? -44.213 11.422 59.725 1.00 63.03 123 LEU A N 1
ATOM 979 C CA . LEU A 1 123 ? -45.485 11.939 59.207 1.00 63.03 123 LEU A CA 1
ATOM 980 C C . LEU A 1 123 ? -46.688 11.272 59.887 1.00 63.03 123 LEU A C 1
ATOM 982 O O . LEU A 1 123 ? -47.654 11.948 60.234 1.00 63.03 123 LEU A O 1
ATOM 986 N N . TYR A 1 124 ? -46.623 9.962 60.133 1.00 58.69 124 TYR A N 1
ATOM 987 C CA . TYR A 1 124 ? -47.699 9.230 60.802 1.00 58.69 124 TYR A CA 1
ATOM 988 C C . TYR A 1 124 ? -47.864 9.638 62.275 1.00 58.69 124 TYR A C 1
ATOM 990 O O . TYR A 1 124 ? -48.986 9.704 62.776 1.00 58.69 124 TYR A O 1
ATOM 998 N N . THR A 1 125 ? -46.777 9.964 62.982 1.00 59.22 125 THR A N 1
ATOM 999 C CA . THR A 1 125 ? -46.853 10.523 64.342 1.00 59.22 125 THR A CA 1
ATOM 1000 C C . THR A 1 125 ? -47.331 11.972 64.341 1.00 59.22 125 THR A C 1
ATOM 1002 O O . THR A 1 125 ? -48.163 12.310 65.178 1.00 59.22 125 THR A O 1
ATOM 1005 N N . ALA A 1 126 ? -46.912 12.804 63.381 1.00 58.88 126 ALA A N 1
ATOM 1006 C CA . ALA A 1 126 ? -47.389 14.185 63.257 1.00 58.88 126 ALA A CA 1
ATOM 1007 C C . ALA A 1 126 ? -48.901 14.274 62.970 1.00 58.88 126 ALA A C 1
ATOM 1009 O O . ALA A 1 126 ? -49.592 15.084 63.584 1.00 58.88 126 ALA A O 1
ATOM 1010 N N . VAL A 1 127 ? -49.440 13.400 62.111 1.00 58.25 127 VAL A N 1
ATOM 1011 C CA . VAL A 1 127 ? -50.890 13.327 61.826 1.00 58.25 127 VAL A CA 1
ATOM 1012 C C . VAL A 1 127 ? -51.696 12.855 63.046 1.00 58.25 127 VAL A C 1
ATOM 1014 O O . VAL A 1 127 ? -52.848 13.248 63.214 1.00 58.25 127 VAL A O 1
ATOM 1017 N N . ASN A 1 128 ? -51.098 12.054 63.932 1.00 56.03 128 ASN A N 1
ATOM 1018 C CA . ASN A 1 128 ? -51.774 11.500 65.109 1.00 56.03 128 ASN A CA 1
ATOM 1019 C C . ASN A 1 128 ? -51.548 12.298 66.412 1.00 56.03 128 ASN A C 1
ATOM 1021 O O . ASN A 1 128 ? -52.125 11.945 67.442 1.00 56.03 128 ASN A O 1
ATOM 1025 N N . LEU A 1 129 ? -50.749 13.374 66.390 1.00 50.59 129 LEU A N 1
ATOM 1026 C CA . LEU A 1 129 ? -50.440 14.204 67.567 1.00 50.59 129 LEU A CA 1
ATOM 1027 C C . LEU A 1 129 ? -51.314 15.459 67.725 1.00 50.59 129 LEU A C 1
ATOM 1029 O O . LEU A 1 129 ? -51.216 16.126 68.752 1.00 50.59 129 LEU A O 1
ATOM 1033 N N . GLU A 1 130 ? -52.254 15.729 66.815 1.00 50.59 130 GLU A N 1
ATOM 1034 C CA . GLU A 1 130 ? -53.271 16.771 67.021 1.00 50.59 130 GLU A CA 1
ATOM 1035 C C . GLU A 1 130 ? -54.717 16.273 66.842 1.00 50.59 130 GLU A C 1
ATOM 1037 O O . GLU A 1 130 ? -55.418 16.670 65.912 1.00 50.59 130 GLU A O 1
ATOM 1042 N N . PRO A 1 131 ? -55.274 15.502 67.794 1.00 47.19 131 PRO A N 1
ATOM 1043 C CA . PRO A 1 131 ? -56.712 15.228 67.821 1.00 47.19 131 PRO A CA 1
ATOM 1044 C C . PRO A 1 131 ? -57.554 16.426 68.321 1.00 47.19 131 PRO A C 1
ATOM 1046 O O . PRO A 1 131 ? -58.711 16.244 68.697 1.00 47.19 131 PRO A O 1
ATOM 1049 N N . LYS A 1 132 ? -57.012 17.657 68.364 1.00 47.38 132 LYS A N 1
ATOM 1050 C CA . LYS A 1 132 ? -57.715 18.839 68.913 1.00 47.38 132 LYS A CA 1
ATOM 1051 C C . LYS A 1 132 ? -58.050 19.956 67.923 1.00 47.38 132 LYS A C 1
ATOM 1053 O O . LYS A 1 132 ? -58.790 20.856 68.309 1.00 47.38 132 LYS A O 1
ATOM 1058 N N . LEU A 1 133 ? -57.634 19.873 66.659 1.00 44.16 133 LEU A N 1
ATOM 1059 C CA . LEU A 1 133 ? -58.027 20.848 65.625 1.00 44.16 133 LEU A CA 1
ATOM 1060 C C . LEU A 1 133 ? -58.796 20.228 64.447 1.00 44.16 133 LEU A C 1
ATOM 1062 O O . LEU A 1 133 ? -58.882 20.799 63.369 1.00 44.16 133 LEU A O 1
ATOM 1066 N N . MET A 1 134 ? -59.477 19.102 64.679 1.00 36.50 134 MET A N 1
ATOM 1067 C CA . MET A 1 134 ? -60.478 18.532 63.760 1.00 36.50 134 MET A CA 1
ATOM 1068 C C . MET A 1 134 ? -61.838 19.253 63.870 1.00 36.50 134 MET A C 1
ATOM 1070 O O . MET A 1 134 ? -62.896 18.640 64.001 1.00 36.50 134 MET A O 1
ATOM 1074 N N . ARG A 1 135 ? -61.828 20.589 63.853 1.00 44.78 135 ARG A N 1
ATOM 1075 C CA . ARG A 1 135 ? -63.008 21.419 63.578 1.00 44.78 135 ARG A CA 1
ATOM 1076 C C . ARG A 1 135 ? -62.526 22.648 62.828 1.00 44.78 135 ARG A C 1
ATOM 1078 O O . ARG A 1 135 ? -61.676 23.355 63.348 1.00 44.78 135 ARG A O 1
ATOM 1085 N N . LEU A 1 136 ? -63.151 22.901 61.677 1.00 39.69 136 LEU A N 1
ATOM 1086 C CA . LEU A 1 136 ? -62.967 24.034 60.757 1.00 39.69 136 LEU A CA 1
ATOM 1087 C C . LEU A 1 136 ? -62.153 23.746 59.487 1.00 39.69 136 LEU A C 1
ATOM 1089 O O . LEU A 1 136 ? -61.288 24.533 59.148 1.00 39.69 136 LEU A O 1
ATOM 1093 N N . PHE A 1 137 ? -62.509 22.722 58.707 1.00 31.25 137 PHE A N 1
ATOM 1094 C CA . PHE A 1 137 ? -62.428 22.852 57.244 1.00 31.25 137 PHE A CA 1
ATOM 1095 C C . PHE A 1 137 ? -63.629 22.156 56.586 1.00 31.25 137 PHE A C 1
ATOM 1097 O O . PHE A 1 137 ? -63.922 21.008 56.928 1.00 31.25 137 PHE A O 1
ATOM 1104 N N . PRO A 1 138 ? -64.385 22.843 55.706 1.00 35.53 138 PRO A N 1
ATOM 1105 C CA . PRO A 1 138 ? -65.529 22.250 55.031 1.00 35.53 138 PRO A CA 1
ATOM 1106 C C . PRO A 1 138 ? -65.078 21.199 54.016 1.00 35.53 138 PRO A C 1
ATOM 1108 O O . PRO A 1 138 ? -64.074 21.352 53.323 1.00 35.53 138 PRO A O 1
ATOM 1111 N N . ALA A 1 139 ? -65.870 20.134 53.931 1.00 47.12 139 ALA A N 1
ATOM 1112 C CA . ALA A 1 139 ? -65.793 19.119 52.899 1.00 47.12 139 ALA A CA 1
ATOM 1113 C C . ALA A 1 139 ? -65.901 19.765 51.512 1.00 47.12 139 ALA A C 1
ATOM 1115 O O . ALA A 1 139 ? -66.944 20.330 51.197 1.00 47.12 139 ALA A O 1
ATOM 1116 N N . ASN A 1 140 ? -64.827 19.706 50.721 1.00 46.72 140 ASN A N 1
ATOM 1117 C CA . ASN A 1 140 ? -64.847 19.607 49.257 1.00 46.72 140 ASN A CA 1
ATOM 1118 C C . ASN A 1 140 ? -63.428 19.756 48.704 1.00 46.72 140 ASN A C 1
ATOM 1120 O O . ASN A 1 140 ? -63.002 20.866 48.407 1.00 46.72 140 ASN A O 1
ATOM 1124 N N . VAL A 1 141 ? -62.733 18.638 48.486 1.00 37.91 141 VAL A N 1
ATOM 1125 C CA . VAL A 1 141 ? -61.831 18.506 47.335 1.00 37.91 141 VAL A CA 1
ATOM 1126 C C . VAL A 1 141 ? -61.941 17.070 46.834 1.00 37.91 141 VAL A C 1
ATOM 1128 O O . VAL A 1 141 ? -61.683 16.109 47.556 1.00 37.91 141 VAL A O 1
ATOM 1131 N N . SER A 1 142 ? -62.400 16.952 45.596 1.00 37.06 142 SER A N 1
ATOM 1132 C CA . SER A 1 142 ? -62.522 15.732 44.811 1.00 37.06 142 SER A CA 1
ATOM 1133 C C . SER A 1 142 ? -61.153 15.141 44.453 1.00 37.06 142 SER A C 1
ATOM 1135 O O . SER A 1 142 ? -60.225 15.870 44.117 1.00 37.06 142 SER A O 1
ATOM 1137 N N . THR A 1 143 ? -61.088 13.812 44.510 1.00 38.25 143 THR A N 1
ATOM 1138 C CA . THR A 1 143 ? -60.175 12.866 43.836 1.00 38.25 143 THR A CA 1
ATOM 1139 C C . THR A 1 143 ? -59.132 13.436 42.863 1.00 38.25 143 THR A C 1
ATOM 1141 O O . THR A 1 143 ? -59.483 14.034 41.848 1.00 38.25 143 THR A O 1
ATOM 1144 N N . VAL A 1 144 ? -57.856 13.115 43.111 1.00 36.84 144 VAL A N 1
ATOM 1145 C CA . VAL A 1 144 ? -56.750 13.265 42.151 1.00 36.84 144 VAL A CA 1
ATOM 1146 C C . VAL A 1 144 ? -56.439 11.892 41.550 1.00 36.84 144 VAL A C 1
ATOM 1148 O O . VAL A 1 144 ? -55.971 10.995 42.251 1.00 36.84 144 VAL A O 1
ATOM 1151 N N . GLU A 1 145 ? -56.717 11.722 40.258 1.00 32.53 145 GLU A N 1
ATOM 1152 C CA . GLU A 1 145 ? -56.279 10.564 39.472 1.00 32.53 145 GLU A CA 1
ATOM 1153 C C . GLU A 1 145 ? -54.842 10.766 38.978 1.00 32.53 145 GLU A C 1
ATOM 1155 O O . GLU A 1 145 ? -54.493 11.809 38.426 1.00 32.53 145 GLU A O 1
ATOM 1160 N N . TRP A 1 146 ? -54.013 9.735 39.135 1.00 32.06 146 TRP A N 1
ATOM 1161 C CA . TRP A 1 146 ? -52.658 9.689 38.596 1.00 32.06 146 TRP A CA 1
ATOM 1162 C C . TRP A 1 146 ? -52.681 8.929 37.271 1.00 32.06 146 TRP A C 1
ATOM 1164 O O . TRP A 1 146 ? -52.850 7.710 37.262 1.00 32.06 146 TRP A O 1
ATOM 1174 N N . THR A 1 147 ? -52.485 9.622 36.147 1.00 36.22 147 THR A N 1
ATOM 1175 C CA . THR A 1 147 ? -52.155 8.942 34.887 1.00 36.22 147 THR A CA 1
ATOM 1176 C C . THR A 1 147 ? -50.644 8.922 34.701 1.00 36.22 147 THR A C 1
ATOM 1178 O O . THR A 1 147 ? -49.945 9.926 34.818 1.00 36.22 147 THR A O 1
ATOM 1181 N N . SER A 1 148 ? -50.126 7.724 34.469 1.00 43.00 148 SER A N 1
ATOM 1182 C CA . SER A 1 148 ? -48.709 7.412 34.388 1.00 43.00 148 SER A CA 1
ATOM 1183 C C . SER A 1 148 ? -48.179 7.654 32.978 1.00 43.00 148 SER A C 1
ATOM 1185 O O . SER A 1 148 ? -48.381 6.828 32.088 1.00 43.00 148 SER A O 1
ATOM 1187 N N . ARG A 1 149 ? -47.430 8.746 32.773 1.00 35.91 149 ARG A N 1
ATOM 1188 C CA . ARG A 1 149 ? -46.428 8.828 31.697 1.00 35.91 149 ARG A CA 1
ATOM 1189 C C . ARG A 1 149 ? -45.162 9.555 32.160 1.00 35.91 149 ARG A C 1
ATOM 1191 O O . ARG A 1 149 ? -45.274 10.587 32.816 1.00 35.91 149 ARG A O 1
ATOM 1198 N N . PRO A 1 150 ? -43.970 9.012 31.851 1.00 49.34 150 PRO A N 1
ATOM 1199 C CA . PRO A 1 150 ? -42.710 9.522 32.359 1.00 49.34 150 PRO A CA 1
ATOM 1200 C C . PRO A 1 150 ? -42.136 10.582 31.416 1.00 49.34 150 PRO A C 1
ATOM 1202 O O . PRO A 1 150 ? -42.265 10.457 30.200 1.00 49.34 150 PRO A O 1
ATOM 1205 N N . LEU A 1 151 ? -41.431 11.538 32.023 1.00 41.28 151 LEU A N 1
ATOM 1206 C CA . LEU A 1 151 ? -40.633 12.647 31.476 1.00 41.28 151 LEU A CA 1
ATOM 1207 C C . LEU A 1 151 ? -41.273 14.010 31.773 1.00 41.28 151 LEU A C 1
ATOM 1209 O O . LEU A 1 151 ? -42.320 14.347 31.239 1.00 41.28 151 LEU A O 1
ATOM 1213 N N . TYR A 1 152 ? -40.559 14.774 32.608 1.00 36.25 152 TYR A N 1
ATOM 1214 C CA . TYR A 1 152 ? -40.875 16.078 33.207 1.00 36.25 152 TYR A CA 1
ATOM 1215 C C . TYR A 1 152 ? -41.809 16.070 34.428 1.00 36.25 152 TYR A C 1
ATOM 1217 O O . TYR A 1 152 ? -43.024 16.178 34.315 1.00 36.25 152 TYR A O 1
ATOM 1225 N N . ILE A 1 153 ? -41.215 16.081 35.629 1.00 35.66 153 ILE A N 1
ATOM 1226 C CA . ILE A 1 153 ? -41.867 16.661 36.811 1.00 35.66 153 ILE A CA 1
ATOM 1227 C C . ILE A 1 153 ? -41.671 18.178 36.711 1.00 35.66 153 ILE A C 1
ATOM 1229 O O . ILE A 1 153 ? -40.688 18.727 37.199 1.00 35.66 153 ILE A O 1
ATOM 1233 N N . ALA A 1 154 ? -42.586 18.859 36.026 1.00 36.16 154 ALA A N 1
ATOM 1234 C CA . ALA A 1 154 ? -42.808 20.282 36.238 1.00 36.16 154 ALA A CA 1
ATOM 1235 C C . ALA A 1 154 ? -43.964 20.406 37.235 1.00 36.16 154 ALA A C 1
ATOM 1237 O O . ALA A 1 154 ? -45.119 20.162 36.892 1.00 36.16 154 ALA A O 1
ATOM 1238 N N . MET A 1 155 ? -43.656 20.747 38.486 1.00 33.19 155 MET A N 1
ATOM 1239 C CA . MET A 1 155 ? -44.665 20.992 39.514 1.00 33.19 155 MET A CA 1
ATOM 1240 C C . MET A 1 155 ? -45.224 22.409 39.314 1.00 33.19 155 MET A C 1
ATOM 1242 O O . MET A 1 155 ? -44.790 23.359 39.957 1.00 33.19 155 MET A O 1
ATOM 1246 N N . GLN A 1 156 ? -46.143 22.586 38.363 1.00 36.09 156 GLN A N 1
ATOM 1247 C CA . GLN A 1 156 ? -46.897 23.837 38.257 1.00 36.09 156 GLN A CA 1
ATOM 1248 C C . GLN A 1 156 ? -48.083 23.788 39.219 1.00 36.09 156 GLN A C 1
ATOM 1250 O O . GLN A 1 156 ? -49.150 23.275 38.893 1.00 36.09 156 GLN A O 1
ATOM 1255 N N . ALA A 1 157 ? -47.895 24.344 40.414 1.00 37.69 157 ALA A N 1
ATOM 1256 C CA . ALA A 1 157 ? -49.009 24.720 41.270 1.00 37.69 157 ALA A CA 1
ATOM 1257 C C . ALA A 1 157 ? -49.590 26.047 40.755 1.00 37.69 157 ALA A C 1
ATOM 1259 O O . ALA A 1 157 ? -48.979 27.103 40.905 1.00 37.69 157 ALA A O 1
ATOM 1260 N N . TRP A 1 158 ? -50.767 25.999 40.132 1.00 38.03 158 TRP A N 1
ATOM 1261 C CA . TRP A 1 158 ? -51.556 27.197 39.852 1.00 38.03 158 TRP A CA 1
ATOM 1262 C C . TRP A 1 158 ? -52.318 27.593 41.120 1.00 38.03 158 TRP A C 1
ATOM 1264 O O . TRP A 1 158 ? -53.356 27.017 41.438 1.00 38.03 158 TRP A O 1
ATOM 1274 N N . LEU A 1 159 ? -51.812 28.586 41.851 1.00 34.41 159 LEU A N 1
ATOM 1275 C CA . LEU A 1 159 ? -52.609 29.318 42.835 1.00 34.41 159 LEU A CA 1
ATOM 1276 C C . LEU A 1 159 ? -53.408 30.392 42.092 1.00 34.41 159 LEU A C 1
ATOM 1278 O O . LEU A 1 159 ? -52.892 31.463 41.780 1.00 34.41 159 LEU A O 1
ATOM 1282 N N . VAL A 1 160 ? -54.675 30.106 41.794 1.00 37.50 160 VAL A N 1
ATOM 1283 C CA . VAL A 1 160 ? -55.620 31.143 41.364 1.00 37.50 160 VAL A CA 1
ATOM 1284 C C . VAL A 1 160 ? -56.019 31.942 42.607 1.00 37.50 160 VAL A C 1
ATOM 1286 O O . VAL A 1 160 ? -56.838 31.497 43.406 1.00 37.50 160 VAL A O 1
ATOM 1289 N N . SER A 1 161 ? -55.412 33.117 42.788 1.00 37.88 161 SER A N 1
ATOM 1290 C CA . SER A 1 161 ? -55.888 34.126 43.740 1.00 37.88 161 SER A CA 1
ATOM 1291 C C . SER A 1 161 ? -56.997 34.960 43.080 1.00 37.88 161 SER A C 1
ATOM 1293 O O . SER A 1 161 ? -56.795 35.434 41.960 1.00 37.88 161 SER A O 1
ATOM 1295 N N . PRO A 1 162 ? -58.156 35.184 43.730 1.00 40.81 162 PRO A N 1
ATOM 1296 C CA . PRO A 1 162 ? -59.252 35.976 43.168 1.00 40.81 162 PRO A CA 1
ATOM 1297 C C . PRO A 1 162 ? -59.014 37.495 43.237 1.00 40.81 162 PRO A C 1
ATOM 1299 O O . PRO A 1 162 ? -59.883 38.268 42.844 1.00 40.81 162 PRO A O 1
ATOM 1302 N N . ALA A 1 163 ? -57.855 37.949 43.716 1.00 41.78 163 ALA A N 1
ATOM 1303 C CA . ALA A 1 163 ? -57.495 39.360 43.733 1.00 41.78 163 ALA A CA 1
ATOM 1304 C C . ALA A 1 163 ? -56.341 39.595 42.757 1.00 41.78 163 ALA A C 1
ATOM 1306 O O . ALA A 1 163 ? -55.200 39.216 43.019 1.00 41.78 163 ALA A O 1
ATOM 1307 N N . GLY A 1 164 ? -56.663 40.191 41.608 1.00 46.91 164 GLY A N 1
ATOM 1308 C CA . GLY A 1 164 ? -55.695 40.533 40.577 1.00 46.91 164 GLY A CA 1
ATOM 1309 C C . GLY A 1 164 ? -54.578 41.411 41.127 1.00 46.91 164 GLY A C 1
ATOM 1310 O O . GLY A 1 164 ? -54.8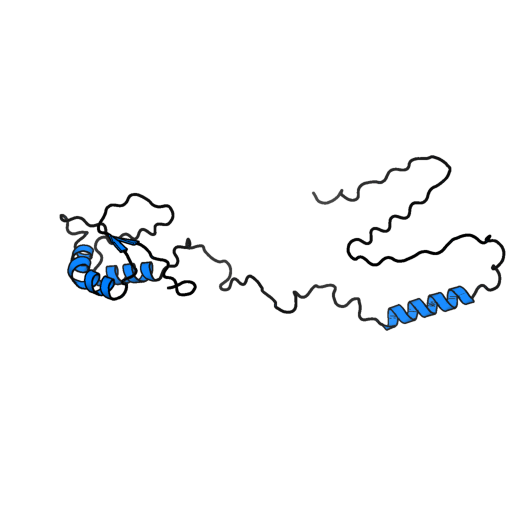29 42.535 41.546 1.00 46.91 164 GLY A O 1
ATOM 1311 N N . LEU A 1 165 ? -53.355 40.887 41.092 1.00 35.12 165 LEU A N 1
ATOM 1312 C CA . LEU A 1 165 ? -52.099 41.627 41.170 1.00 35.12 165 LEU A CA 1
ATOM 1313 C C . LEU A 1 165 ? -51.004 40.735 40.570 1.00 35.12 165 LEU A C 1
ATOM 1315 O O . LEU A 1 165 ? -50.669 39.680 41.103 1.00 35.12 165 LEU A O 1
ATOM 1319 N N . ASN A 1 166 ? -50.497 41.154 39.410 1.00 42.41 166 ASN A N 1
ATOM 1320 C CA . ASN A 1 166 ? -49.366 40.538 38.723 1.00 42.41 166 ASN A CA 1
ATOM 1321 C C . ASN A 1 166 ? -48.105 40.675 39.578 1.00 42.41 166 ASN A C 1
ATOM 1323 O O . ASN A 1 166 ? -47.746 41.793 39.950 1.00 42.41 166 ASN A O 1
ATOM 1327 N N . VAL A 1 167 ? -47.388 39.575 39.813 1.00 37.00 167 VAL A N 1
ATOM 1328 C CA . VAL A 1 167 ? -46.012 39.631 40.318 1.00 37.00 167 VAL A CA 1
ATOM 1329 C C . VAL A 1 167 ? -45.119 38.773 39.428 1.00 37.00 167 VAL A C 1
ATOM 1331 O O . VAL A 1 167 ? -45.412 37.619 39.129 1.00 37.00 167 VAL A O 1
ATOM 1334 N N . PHE A 1 168 ? -44.064 39.428 38.955 1.00 35.56 168 PHE A N 1
ATOM 1335 C CA . PHE A 1 168 ? -43.063 38.999 37.990 1.00 35.56 168 PHE A CA 1
ATOM 1336 C C . PHE A 1 168 ? -42.415 37.649 38.333 1.00 35.56 168 PHE A C 1
ATOM 1338 O O . PHE A 1 168 ? -41.885 37.473 39.427 1.00 35.56 168 PHE A O 1
ATOM 1345 N N . ALA A 1 169 ? -42.349 36.745 37.353 1.00 38.06 169 ALA A N 1
ATOM 1346 C CA . ALA A 1 169 ? -41.389 35.647 37.357 1.00 38.06 169 ALA A CA 1
ATOM 1347 C C . ALA A 1 169 ? -40.074 36.148 36.738 1.00 38.06 169 ALA A C 1
ATOM 1349 O O . ALA A 1 169 ? -40.019 36.465 35.548 1.00 38.06 169 ALA A O 1
ATOM 1350 N N . LEU A 1 170 ? -39.026 36.246 37.555 1.00 39.06 170 LEU A N 1
ATOM 1351 C CA . LEU A 1 170 ? -37.656 36.422 37.082 1.00 39.06 170 LEU A CA 1
ATOM 1352 C C . LEU A 1 170 ? -37.160 35.095 36.490 1.00 39.06 170 LEU A C 1
ATOM 1354 O O . LEU A 1 170 ? -37.299 34.035 37.100 1.00 39.06 170 LEU A O 1
ATOM 1358 N N . ASN A 1 171 ? -36.605 35.176 35.281 1.00 41.84 171 ASN A N 1
ATOM 1359 C CA . ASN A 1 171 ? -35.957 34.076 34.571 1.00 41.84 171 ASN A CA 1
ATOM 1360 C C . ASN A 1 171 ? -34.754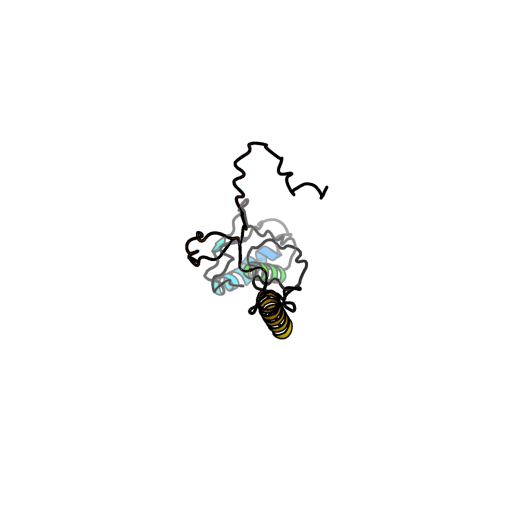 33.535 35.369 1.00 41.84 171 ASN A C 1
ATOM 1362 O O . ASN A 1 171 ? -33.906 34.330 35.765 1.00 41.84 171 ASN A O 1
ATOM 1366 N N . PRO A 1 172 ? -34.580 32.209 35.503 1.00 42.25 172 PRO A N 1
ATOM 1367 C CA . PRO A 1 172 ? -33.401 31.619 36.140 1.00 42.25 172 PRO A CA 1
ATOM 1368 C C . PRO A 1 172 ? -32.189 31.450 35.194 1.00 42.25 172 PRO A C 1
ATOM 1370 O O . PRO A 1 172 ? -31.329 30.618 35.453 1.00 42.25 172 PRO A O 1
ATOM 1373 N N . ASN A 1 173 ? -32.093 32.223 34.103 1.00 44.06 173 ASN A N 1
ATOM 1374 C CA . ASN A 1 173 ? -30.996 32.113 33.122 1.00 44.06 173 ASN A CA 1
ATOM 1375 C C . ASN A 1 173 ? -29.927 33.218 33.223 1.00 44.06 173 ASN A C 1
ATOM 1377 O O . ASN A 1 173 ? -29.125 33.374 32.305 1.00 44.06 173 ASN A O 1
ATOM 1381 N N . GLU A 1 174 ? -29.858 33.959 34.327 1.00 40.66 174 GLU A N 1
ATOM 1382 C CA . GLU A 1 174 ? -28.727 34.852 34.596 1.00 40.66 174 GLU A CA 1
ATOM 1383 C C . GLU A 1 174 ? -27.814 34.238 35.657 1.00 40.66 174 GLU A C 1
ATOM 1385 O O . GLU A 1 174 ? -28.146 34.223 36.836 1.00 40.66 174 GLU A O 1
ATOM 1390 N N . VAL A 1 175 ? -26.691 33.677 35.197 1.00 39.81 175 VAL A N 1
ATOM 1391 C CA . VAL A 1 175 ? -25.307 33.842 35.692 1.00 39.81 175 VAL A CA 1
ATOM 1392 C C . VAL A 1 175 ? -24.494 32.654 35.167 1.00 39.81 175 VAL A C 1
ATOM 1394 O O . VAL A 1 175 ? -24.491 31.590 35.768 1.00 39.81 175 VAL A O 1
ATOM 1397 N N . TYR A 1 176 ? -23.843 32.847 34.016 1.00 37.31 176 TYR A N 1
ATOM 1398 C CA . TYR A 1 176 ? -22.491 32.372 33.680 1.00 37.31 176 TYR A CA 1
ATOM 1399 C C . TYR A 1 176 ? -22.068 33.052 32.365 1.00 37.31 176 TYR A C 1
ATOM 1401 O O . TYR A 1 176 ? -22.248 32.505 31.277 1.00 37.31 176 TYR A O 1
ATOM 1409 N N . ALA A 1 177 ? -21.539 34.270 32.490 1.00 34.62 177 ALA A N 1
ATOM 1410 C CA . ALA A 1 177 ? -20.572 34.903 31.592 1.00 34.62 177 ALA A CA 1
ATOM 1411 C C . ALA A 1 177 ? -19.837 35.989 32.386 1.00 34.62 177 ALA A C 1
ATOM 1413 O O . ALA A 1 177 ? -20.541 36.791 33.041 1.00 34.62 177 ALA A O 1
#

Secondary structure (DSSP, 8-state):
-EETTEES--EEE----SSSSTTHHHHHHHHHTHHHHHHH-TT-EEE-S-----TT------TT--HHHHHHHHHHHHH---------SSS---S-S-SS----TTTTTT--HHHHHHHHHHHHHHHHS-TT--SS--S-----------S----------SS--------TT----

Sequence (177 aa):
MALRGVWQLQKLVVSYSDWGGSSRGIRAFMESHLPAFKEKNPQLEVATELIRGNKNEWVVCVKNMDPEEVLLHATRLRNALGRKVVKLRTRHVTKHPSVQGLVEPYFEELNDCNQLCNLANALYTAVNLEPKLMRLFPANVSTVEWTSRPLYIAMQAWLVSPAGLNVFALNPNEVYA

Organism: NCBI:txid425828

Foldseek 3Di:
DADVNHFQAQEAEDEADPDDDFCVQVVVLVVPPVVVVCVVPVRYHYYHDPDPDDPQDDDDDCTNHHVVVVVVVVVVSSVDNSDDDDDDPDPDDDPDPDDVDDDDPPVPPPPPPVVVVVVVVVVVVVVVVDPPPPPDDDDDDDDDDDDDDDDDPPPDDDDDDPDDDDDDDDDPPDDDD

Radius of gyration: 38.37 Å; chains: 1; bounding box: 83×54×90 Å